Protein AF-A0A0R3VY65-F1 (afdb_monomer_lite)

Structure (mmCIF, N/CA/C/O backbone):
data_AF-A0A0R3VY65-F1
#
_entry.id   AF-A0A0R3VY65-F1
#
loop_
_atom_site.group_PDB
_atom_site.id
_atom_site.type_symbol
_atom_site.label_atom_id
_atom_site.label_alt_id
_atom_site.label_comp_id
_atom_site.label_asym_id
_atom_site.label_entity_id
_atom_site.label_seq_id
_atom_site.pdbx_PDB_ins_code
_atom_site.Cartn_x
_atom_site.Cartn_y
_atom_site.Cartn_z
_atom_site.occupancy
_atom_site.B_iso_or_equiv
_atom_site.auth_seq_id
_atom_site.auth_comp_id
_atom_site.auth_asym_id
_atom_site.auth_atom_id
_atom_site.pdbx_PDB_model_num
ATOM 1 N N . MET A 1 1 ? -15.686 21.601 10.897 1.00 34.19 1 MET A N 1
ATOM 2 C CA . MET A 1 1 ? -14.844 21.900 9.720 1.00 34.19 1 MET A CA 1
ATOM 3 C C . MET A 1 1 ? -14.876 20.676 8.824 1.00 34.19 1 MET A C 1
ATOM 5 O O . MET A 1 1 ? -14.493 19.613 9.293 1.00 34.19 1 MET A O 1
ATOM 9 N N . HIS A 1 2 ? -15.418 20.794 7.609 1.00 35.69 2 HIS A N 1
ATOM 10 C CA . HIS A 1 2 ? -15.354 19.728 6.607 1.00 35.69 2 HIS A CA 1
ATOM 11 C C . HIS A 1 2 ? -13.909 19.640 6.115 1.00 35.69 2 HIS A C 1
ATOM 13 O O . HIS A 1 2 ? -13.412 20.580 5.505 1.00 35.69 2 HIS A O 1
ATOM 19 N N . PHE A 1 3 ? -13.220 18.561 6.478 1.00 39.97 3 PHE A N 1
ATOM 20 C CA . PHE A 1 3 ? -11.887 18.261 5.974 1.00 39.97 3 PHE A CA 1
ATOM 21 C C . PHE A 1 3 ? -12.028 17.641 4.585 1.00 39.97 3 PHE A C 1
ATOM 23 O O . PHE A 1 3 ? -12.765 16.669 4.422 1.00 39.97 3 PHE A O 1
ATOM 30 N N . ASP A 1 4 ? -11.354 18.241 3.609 1.00 39.44 4 ASP A N 1
ATOM 31 C CA . ASP A 1 4 ? -11.286 17.756 2.239 1.00 39.44 4 ASP A CA 1
ATOM 32 C C . ASP A 1 4 ? -10.120 16.753 2.131 1.00 39.44 4 ASP A C 1
ATOM 34 O O . ASP A 1 4 ? -8.961 17.165 2.230 1.00 39.44 4 ASP A O 1
ATOM 38 N N . PRO A 1 5 ? -10.382 15.444 1.956 1.00 38.16 5 PRO A N 1
ATOM 39 C CA . PRO A 1 5 ? -9.333 14.434 1.814 1.00 38.16 5 PRO A CA 1
ATOM 40 C C . PRO A 1 5 ? -8.449 14.663 0.577 1.00 38.16 5 PRO A C 1
ATOM 42 O O . PRO A 1 5 ? -7.365 14.086 0.495 1.00 38.16 5 PRO A O 1
ATOM 45 N N . PHE A 1 6 ? -8.860 15.542 -0.342 1.00 42.62 6 PHE A N 1
ATOM 46 C CA . PHE A 1 6 ? -8.080 15.962 -1.496 1.00 42.62 6 PHE A CA 1
ATOM 47 C C . PHE A 1 6 ? -7.156 17.159 -1.201 1.00 42.62 6 PHE A C 1
ATOM 49 O O . PHE A 1 6 ? -6.456 17.615 -2.094 1.00 42.62 6 PHE A O 1
ATOM 56 N N . SER A 1 7 ? -7.043 17.662 0.034 1.00 40.09 7 SER A N 1
ATOM 57 C CA . SER A 1 7 ? -6.140 18.796 0.328 1.00 40.09 7 SER A CA 1
ATOM 58 C C . SER A 1 7 ? -4.645 18.437 0.292 1.00 40.09 7 SER A C 1
ATOM 60 O O . SER A 1 7 ? -3.797 19.321 0.208 1.00 40.09 7 SER A O 1
ATOM 62 N N . ILE A 1 8 ? -4.318 17.144 0.378 1.00 44.09 8 ILE A N 1
ATOM 63 C CA . ILE A 1 8 ? -2.971 16.578 0.168 1.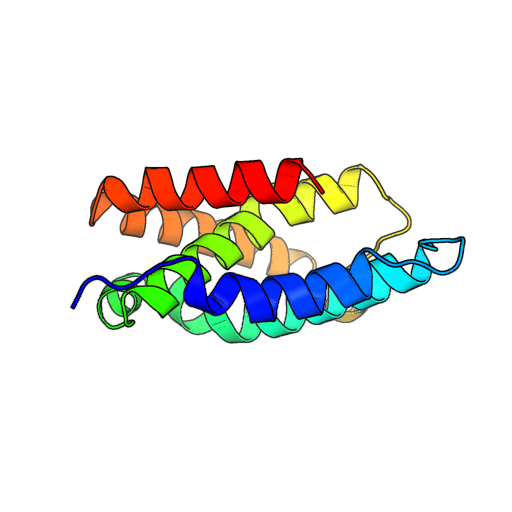00 44.09 8 ILE A CA 1
ATOM 64 C C . ILE A 1 8 ? -2.791 16.076 -1.268 1.00 44.09 8 ILE A C 1
ATOM 66 O O . ILE A 1 8 ? -1.659 15.817 -1.683 1.00 44.09 8 ILE A O 1
ATOM 70 N N . LEU A 1 9 ? -3.884 16.003 -2.042 1.00 43.00 9 LEU A N 1
ATOM 71 C CA . LEU A 1 9 ? -3.824 15.660 -3.454 1.00 43.00 9 LEU A CA 1
ATOM 72 C C . LEU A 1 9 ? -2.944 16.624 -4.239 1.00 43.00 9 LEU A C 1
ATOM 74 O O . LEU A 1 9 ? -2.254 16.103 -5.074 1.00 43.00 9 LEU A O 1
ATOM 78 N N . PRO A 1 10 ? -2.839 17.940 -3.973 1.00 42.44 10 PRO A N 1
ATOM 79 C CA . PRO A 1 10 ? -1.898 18.808 -4.676 1.00 42.44 10 PRO A CA 1
ATOM 80 C C . PRO A 1 10 ? -0.430 18.484 -4.406 1.00 42.44 10 PRO A C 1
ATOM 82 O O . PRO A 1 10 ? 0.403 18.739 -5.257 1.00 42.44 10 PRO A O 1
ATOM 85 N N . ALA A 1 11 ? -0.073 17.938 -3.240 1.00 45.28 11 ALA A N 1
ATOM 86 C CA . ALA A 1 11 ? 1.307 17.538 -2.950 1.00 45.28 11 ALA A CA 1
ATOM 87 C C . ALA A 1 11 ? 1.622 16.177 -3.581 1.00 45.28 11 ALA A C 1
ATOM 89 O O . ALA A 1 11 ? 2.665 16.019 -4.207 1.00 45.28 11 ALA A O 1
ATOM 90 N N . ALA A 1 12 ? 0.680 15.233 -3.492 1.00 42.78 12 ALA A N 1
ATOM 91 C CA . ALA A 1 12 ? 0.740 13.963 -4.208 1.00 42.78 12 ALA A CA 1
ATOM 92 C C . ALA A 1 12 ? 0.628 14.154 -5.732 1.00 42.78 12 ALA A C 1
ATOM 94 O O . ALA A 1 12 ? 1.313 13.466 -6.464 1.00 42.78 12 ALA A O 1
ATOM 95 N N . GLN A 1 13 ? -0.158 15.119 -6.212 1.00 43.41 13 GLN A N 1
ATOM 96 C CA . GLN A 1 13 ? -0.293 15.546 -7.606 1.00 43.41 13 GLN A CA 1
ATOM 97 C C . GLN A 1 13 ? 0.913 16.342 -8.033 1.00 43.41 13 GLN A C 1
ATOM 99 O O . GLN A 1 13 ? 1.305 16.139 -9.147 1.00 43.41 13 GLN A O 1
ATOM 104 N N . ASN A 1 14 ? 1.548 17.185 -7.220 1.00 45.91 14 ASN A N 1
ATOM 105 C CA . ASN A 1 14 ? 2.804 17.830 -7.619 1.00 45.91 14 ASN A CA 1
ATOM 106 C C . ASN A 1 14 ? 3.929 16.796 -7.722 1.00 45.91 14 ASN A C 1
ATOM 108 O O . ASN A 1 14 ? 4.719 16.837 -8.661 1.00 45.91 14 ASN A O 1
ATOM 112 N N . LEU A 1 15 ? 3.977 15.835 -6.791 1.00 46.75 15 LEU A N 1
ATOM 113 C CA . LEU A 1 15 ? 4.890 14.699 -6.875 1.00 46.75 15 LEU A CA 1
ATOM 114 C C . LEU A 1 15 ? 4.569 13.867 -8.126 1.00 46.75 15 LEU A C 1
ATOM 116 O O . LEU A 1 15 ? 5.448 13.633 -8.944 1.00 46.75 15 LEU A O 1
ATOM 120 N N . MET A 1 16 ? 3.302 13.517 -8.352 1.00 46.41 16 MET A N 1
ATOM 121 C CA . MET A 1 16 ? 2.858 12.787 -9.538 1.00 46.41 16 MET A CA 1
ATOM 122 C C . MET A 1 16 ? 2.969 13.583 -10.836 1.00 46.41 16 MET A C 1
ATOM 124 O O . MET A 1 16 ? 3.285 12.990 -11.836 1.00 46.41 16 MET A O 1
ATOM 128 N N . GLU A 1 17 ? 2.762 14.889 -10.881 1.00 44.50 17 GLU A N 1
ATOM 129 C CA . GLU A 1 17 ? 2.885 15.744 -12.069 1.00 44.50 17 GLU A CA 1
ATOM 130 C C . GLU A 1 17 ? 4.360 15.916 -12.421 1.00 44.50 17 GLU A C 1
ATOM 132 O O . GLU A 1 17 ? 4.704 15.925 -13.600 1.00 44.50 17 GLU A O 1
ATOM 137 N N . SER A 1 18 ? 5.246 15.933 -11.418 1.00 44.47 18 SER A N 1
ATOM 138 C CA . SER A 1 18 ? 6.691 15.825 -11.641 1.00 44.47 18 SER A CA 1
ATOM 139 C C . SER A 1 18 ? 7.119 14.446 -12.177 1.00 44.47 18 SER A C 1
ATOM 141 O O . SER A 1 18 ? 8.157 14.342 -12.822 1.00 44.47 18 SER A O 1
ATOM 143 N N . ILE A 1 19 ? 6.295 13.410 -11.969 1.00 45.69 19 ILE A N 1
ATOM 144 C CA . ILE A 1 19 ? 6.450 12.046 -12.510 1.00 45.69 19 ILE A CA 1
ATOM 145 C C . ILE A 1 19 ? 5.727 11.891 -13.872 1.00 45.69 19 ILE A C 1
ATOM 147 O O . ILE A 1 19 ? 6.189 11.154 -14.737 1.00 45.69 19 ILE A O 1
ATOM 151 N N . LEU A 1 20 ? 4.617 12.607 -14.091 1.00 44.53 20 LEU A N 1
ATOM 152 C CA . LEU A 1 20 ? 3.661 12.474 -15.202 1.00 44.53 20 LEU A CA 1
ATOM 153 C C . LEU A 1 20 ? 3.846 13.526 -16.310 1.00 44.53 20 LEU A C 1
ATOM 155 O O . LEU A 1 20 ? 3.142 13.464 -17.318 1.00 44.53 20 LEU A O 1
ATOM 159 N N . GLN A 1 21 ? 4.804 14.454 -16.188 1.00 46.34 21 GLN A N 1
ATOM 160 C CA . GLN A 1 21 ? 5.354 15.191 -17.335 1.00 46.34 21 GLN A CA 1
ATOM 161 C C . GLN A 1 21 ? 6.744 14.656 -17.712 1.00 46.34 21 GLN A C 1
ATOM 163 O O . GLN A 1 21 ? 7.757 15.285 -17.398 1.00 46.34 21 GLN A O 1
ATOM 168 N N . PRO A 1 22 ? 6.834 13.490 -18.376 1.00 42.78 22 PRO A N 1
ATOM 169 C CA . PRO A 1 22 ? 8.116 12.957 -18.799 1.00 42.78 22 PRO A CA 1
ATOM 170 C C . PRO A 1 22 ? 8.637 13.741 -20.018 1.00 42.78 22 PRO A C 1
ATOM 172 O O . PRO A 1 22 ? 7.896 13.927 -20.986 1.00 42.78 22 PRO A O 1
ATOM 175 N N . PRO A 1 23 ? 9.918 14.147 -20.054 1.00 40.69 23 PRO A N 1
ATOM 176 C CA . PRO A 1 23 ? 10.590 14.379 -21.323 1.00 40.69 23 PRO A CA 1
ATOM 177 C C . PRO A 1 23 ? 10.785 13.019 -22.018 1.00 40.69 23 PRO A C 1
ATOM 179 O O . PRO A 1 23 ? 11.676 12.268 -21.646 1.00 40.69 23 PRO A O 1
ATOM 182 N N . ASP A 1 24 ? 9.905 12.697 -22.971 1.00 46.88 24 ASP A N 1
ATOM 183 C CA . ASP A 1 24 ? 9.944 11.651 -24.023 1.00 46.88 24 ASP A CA 1
ATOM 184 C C . ASP A 1 24 ? 10.407 10.205 -23.710 1.00 46.88 24 ASP A 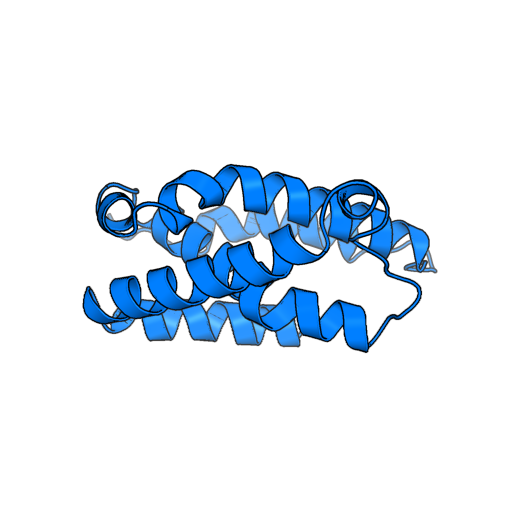C 1
ATOM 186 O O . ASP A 1 24 ? 10.316 9.339 -24.580 1.00 46.88 24 ASP A O 1
ATOM 190 N N . ALA A 1 25 ? 10.799 9.861 -22.484 1.00 46.56 25 ALA A N 1
ATOM 191 C CA . ALA A 1 25 ? 10.958 8.479 -22.048 1.00 46.56 25 ALA A CA 1
ATOM 192 C C . ALA A 1 25 ? 10.829 8.380 -20.525 1.00 46.56 25 ALA A C 1
ATOM 194 O O . ALA A 1 25 ? 11.739 8.737 -19.778 1.00 46.56 25 ALA A O 1
ATOM 195 N N . PHE A 1 26 ? 9.714 7.822 -20.058 1.00 53.06 26 PHE A N 1
ATOM 196 C CA . PHE A 1 26 ? 9.643 7.221 -18.730 1.00 53.06 26 PHE A CA 1
ATOM 197 C C . PHE A 1 26 ? 10.512 5.953 -18.765 1.00 53.06 26 PHE A C 1
ATOM 199 O O . PHE A 1 26 ? 10.045 4.861 -19.090 1.00 53.06 26 PHE A O 1
ATOM 206 N N . THR A 1 27 ? 11.828 6.116 -18.611 1.00 56.41 27 THR A N 1
ATOM 207 C CA . THR A 1 27 ? 12.773 5.001 -18.712 1.00 56.41 27 THR A CA 1
ATOM 208 C C . THR A 1 27 ? 12.605 4.067 -17.514 1.00 56.41 27 THR A C 1
ATOM 210 O O . THR A 1 27 ? 12.217 4.479 -16.420 1.00 56.41 27 THR A O 1
ATOM 213 N N . THR A 1 28 ? 12.928 2.786 -17.700 1.00 58.94 28 THR A N 1
ATOM 214 C CA . THR A 1 28 ? 12.895 1.778 -16.628 1.00 58.94 28 THR A CA 1
ATOM 215 C C . THR A 1 28 ? 13.725 2.191 -15.401 1.00 58.94 28 THR A C 1
ATOM 217 O O . THR A 1 28 ? 13.370 1.817 -14.290 1.00 58.94 28 THR A O 1
ATOM 220 N N . GLU A 1 29 ? 14.780 2.993 -15.583 1.00 59.44 29 GLU A N 1
ATOM 221 C CA . GLU A 1 29 ? 15.638 3.517 -14.506 1.00 59.44 29 GLU A CA 1
ATOM 222 C C . GLU A 1 29 ? 14.924 4.561 -13.633 1.00 59.44 29 GLU A C 1
ATOM 224 O O . GLU A 1 29 ? 14.919 4.440 -12.412 1.00 59.44 29 GLU A O 1
ATOM 229 N N . VAL A 1 30 ? 14.233 5.535 -14.237 1.00 62.09 30 VAL A N 1
ATOM 230 C CA . VAL A 1 30 ? 13.465 6.546 -13.482 1.00 62.09 30 VAL A CA 1
ATOM 231 C C . VAL A 1 30 ? 12.355 5.882 -12.666 1.00 62.09 30 VAL A C 1
ATOM 233 O O . VAL A 1 30 ? 12.114 6.238 -11.512 1.00 62.09 30 VAL A O 1
ATOM 236 N N . PHE A 1 31 ? 11.708 4.867 -13.239 1.00 64.38 31 PHE A N 1
ATOM 237 C CA . PHE A 1 31 ? 10.680 4.102 -12.545 1.00 64.38 31 PHE A CA 1
ATOM 238 C C . PHE A 1 31 ? 11.239 3.255 -11.388 1.00 64.38 31 PHE A C 1
ATOM 240 O O . PHE A 1 31 ? 10.604 3.147 -10.336 1.00 64.38 31 PHE A O 1
ATOM 247 N N . GLN A 1 32 ? 12.438 2.686 -11.547 1.00 62.44 32 GLN A N 1
ATOM 248 C CA . GLN A 1 32 ? 13.146 1.973 -10.478 1.00 62.44 32 GLN A CA 1
ATOM 249 C C . GLN A 1 32 ? 13.481 2.896 -9.304 1.00 62.44 32 GLN A C 1
ATOM 251 O O . GLN A 1 32 ? 13.171 2.550 -8.162 1.00 62.44 32 GLN A O 1
ATOM 256 N N . ASP A 1 33 ? 14.068 4.062 -9.580 1.00 61.94 33 ASP A N 1
ATOM 257 C CA . ASP A 1 33 ? 14.457 5.032 -8.552 1.00 61.94 33 ASP A CA 1
ATOM 258 C C . ASP A 1 33 ? 13.235 5.570 -7.801 1.00 61.94 33 ASP A C 1
ATOM 260 O O . ASP A 1 33 ? 13.234 5.648 -6.570 1.00 61.94 33 ASP A O 1
ATOM 264 N N . TRP A 1 34 ? 12.152 5.862 -8.525 1.00 68.75 34 TRP A N 1
ATOM 265 C CA . TRP A 1 34 ? 10.886 6.258 -7.915 1.00 68.75 34 TRP A CA 1
ATOM 266 C C . TRP A 1 34 ? 10.307 5.161 -7.013 1.00 68.75 34 TRP A C 1
ATOM 268 O O . TRP A 1 34 ? 9.955 5.424 -5.862 1.00 68.75 34 TRP A O 1
ATOM 278 N N . THR A 1 35 ? 10.254 3.918 -7.502 1.00 68.25 35 THR A N 1
ATOM 279 C CA . THR A 1 35 ? 9.723 2.781 -6.733 1.00 68.25 35 THR A CA 1
ATOM 280 C C . THR A 1 35 ? 10.540 2.554 -5.460 1.00 68.25 35 THR A C 1
ATOM 282 O O . THR A 1 35 ? 9.973 2.276 -4.401 1.00 68.25 35 THR A O 1
ATOM 285 N N . LEU A 1 36 ? 11.866 2.710 -5.535 1.00 67.94 36 LEU A N 1
ATOM 286 C CA . LEU A 1 36 ? 12.763 2.604 -4.386 1.00 67.94 36 LEU A CA 1
ATOM 287 C C . LEU A 1 36 ? 12.489 3.693 -3.340 1.00 67.94 36 LEU A C 1
ATOM 289 O O . LEU A 1 36 ? 12.339 3.371 -2.161 1.00 67.94 36 LEU A O 1
ATOM 293 N N . LEU A 1 37 ? 12.401 4.958 -3.758 1.00 65.62 37 LEU A N 1
ATOM 294 C CA . LEU A 1 37 ? 12.124 6.080 -2.855 1.00 65.62 37 LEU A CA 1
ATOM 295 C C . LEU A 1 37 ? 10.768 5.918 -2.161 1.00 65.62 37 LEU A C 1
ATOM 297 O O . LEU A 1 37 ? 10.689 5.998 -0.936 1.00 65.62 37 LEU A O 1
ATOM 301 N N . MET A 1 38 ? 9.728 5.579 -2.927 1.00 71.38 38 MET A N 1
ATOM 302 C CA . MET A 1 38 ? 8.392 5.310 -2.389 1.00 71.38 38 MET A CA 1
ATOM 303 C C . MET A 1 38 ? 8.396 4.152 -1.386 1.00 71.38 38 MET A C 1
ATOM 305 O O . MET A 1 38 ? 7.753 4.230 -0.343 1.00 71.38 38 MET A O 1
ATOM 309 N N . THR A 1 39 ? 9.152 3.087 -1.666 1.00 72.00 39 THR A N 1
ATOM 310 C CA . THR A 1 39 ? 9.285 1.937 -0.760 1.00 72.00 39 THR A CA 1
ATOM 311 C C . THR A 1 39 ? 9.938 2.346 0.563 1.00 72.00 39 THR A C 1
ATOM 313 O O . THR A 1 39 ? 9.448 1.969 1.626 1.00 72.00 39 THR A O 1
ATOM 316 N N . LEU A 1 40 ? 11.017 3.135 0.530 1.00 70.75 40 LEU A N 1
ATOM 317 C CA . LEU A 1 40 ? 11.706 3.585 1.744 1.00 70.75 40 LEU A CA 1
ATOM 318 C C . LEU A 1 40 ? 10.828 4.509 2.597 1.00 70.75 40 LEU A C 1
ATOM 320 O O . LEU A 1 40 ? 10.691 4.285 3.803 1.00 70.75 40 LEU A O 1
ATOM 324 N N . ASP A 1 41 ? 10.206 5.510 1.976 1.00 72.12 41 ASP A N 1
ATOM 325 C CA . ASP A 1 41 ? 9.341 6.464 2.675 1.00 72.12 41 ASP A CA 1
ATOM 326 C C . ASP A 1 41 ? 8.106 5.775 3.255 1.00 72.12 41 ASP A C 1
ATOM 328 O O . ASP A 1 41 ? 7.771 5.965 4.429 1.00 72.12 41 ASP A O 1
ATOM 332 N N . GLY A 1 42 ? 7.467 4.913 2.464 1.00 74.44 42 GLY A N 1
ATOM 333 C CA . GLY A 1 42 ? 6.306 4.155 2.900 1.00 74.44 42 GLY A CA 1
ATOM 334 C C . GLY A 1 42 ? 6.621 3.215 4.057 1.00 74.44 42 GLY A C 1
ATOM 335 O O . GLY A 1 42 ? 5.878 3.197 5.039 1.00 74.44 42 GLY A O 1
ATOM 336 N N . MET A 1 43 ? 7.737 2.481 3.991 1.00 77.00 43 MET A N 1
ATOM 337 C CA . MET A 1 43 ? 8.158 1.587 5.072 1.00 77.00 43 MET A CA 1
ATOM 338 C C . MET A 1 43 ? 8.409 2.358 6.367 1.00 77.00 43 MET A C 1
ATOM 340 O O . MET A 1 43 ? 7.911 1.952 7.415 1.00 77.00 43 MET A O 1
ATOM 344 N N . ASN A 1 44 ? 9.129 3.481 6.304 1.00 74.31 44 ASN A N 1
ATOM 345 C CA . ASN A 1 44 ? 9.380 4.319 7.479 1.00 74.31 44 ASN A CA 1
ATOM 346 C C . ASN A 1 44 ? 8.084 4.869 8.083 1.00 74.31 44 ASN A C 1
ATOM 348 O O . ASN A 1 44 ? 7.976 4.983 9.301 1.00 74.31 44 ASN A O 1
ATOM 352 N N . PHE A 1 45 ? 7.097 5.189 7.244 1.00 77.81 45 PHE A N 1
ATOM 353 C CA . PHE A 1 45 ? 5.814 5.708 7.700 1.00 77.81 45 PHE A CA 1
ATOM 354 C C . PHE A 1 45 ? 4.962 4.641 8.400 1.00 77.81 45 PHE A C 1
ATOM 356 O O . PHE A 1 45 ? 4.304 4.939 9.397 1.00 77.81 45 PHE A O 1
ATOM 363 N N . ILE A 1 46 ? 4.947 3.407 7.884 1.00 80.75 46 ILE A N 1
ATOM 364 C CA . ILE A 1 46 ? 4.002 2.386 8.355 1.00 80.75 46 ILE A CA 1
ATOM 365 C C . ILE A 1 46 ? 4.575 1.329 9.287 1.00 80.75 46 ILE A C 1
ATOM 367 O O . ILE A 1 46 ? 3.785 0.573 9.852 1.00 80.75 46 ILE A O 1
ATOM 371 N N . LYS A 1 47 ? 5.899 1.239 9.451 1.00 76.31 47 LYS A N 1
ATOM 372 C CA . LYS A 1 47 ? 6.536 0.162 10.222 1.00 76.31 47 LYS A CA 1
ATOM 373 C C . LYS A 1 47 ? 5.891 -0.029 11.599 1.00 76.31 47 LYS A C 1
ATOM 375 O O . LYS A 1 47 ? 5.404 -1.116 11.900 1.00 76.31 47 LYS A O 1
ATOM 380 N N . ASP A 1 48 ? 5.769 1.046 12.369 1.00 77.50 48 ASP A N 1
ATOM 381 C CA . ASP A 1 48 ? 5.229 0.989 13.732 1.00 77.50 48 ASP A CA 1
ATOM 382 C C . ASP A 1 48 ? 3.734 0.616 13.763 1.00 77.50 48 ASP A C 1
ATOM 384 O O . ASP A 1 48 ? 3.257 -0.010 14.708 1.00 77.50 48 ASP A O 1
ATOM 388 N N . ILE A 1 49 ? 2.983 0.968 12.712 1.00 82.56 49 ILE A N 1
ATOM 389 C CA . ILE A 1 49 ? 1.563 0.610 12.578 1.00 82.56 49 ILE A CA 1
ATOM 390 C C . ILE A 1 49 ? 1.412 -0.859 12.180 1.00 82.56 49 ILE A C 1
ATOM 392 O O . ILE A 1 49 ? 0.522 -1.544 12.681 1.00 82.56 49 ILE A O 1
ATOM 396 N N . SER A 1 50 ? 2.295 -1.363 11.314 1.00 77.38 50 SER A N 1
ATOM 397 C CA . SER A 1 50 ? 2.300 -2.769 10.896 1.00 77.38 50 SER A CA 1
ATOM 398 C C . SER A 1 50 ? 2.596 -3.728 12.055 1.00 77.38 50 SER A C 1
ATOM 400 O O . SER A 1 50 ? 2.126 -4.862 12.039 1.00 77.38 50 SER A O 1
ATOM 402 N N . GLU A 1 51 ? 3.315 -3.256 13.077 1.00 79.31 51 GLU A N 1
ATOM 403 C CA . GLU A 1 51 ? 3.639 -4.004 14.297 1.00 79.31 51 GLU A CA 1
ATOM 404 C C . GLU A 1 51 ? 2.598 -3.802 15.419 1.00 79.31 51 GLU A C 1
ATOM 406 O O . GLU A 1 51 ? 2.473 -4.647 16.306 1.00 79.31 51 GLU A O 1
ATOM 411 N N . ASN A 1 52 ? 1.835 -2.701 15.395 1.00 85.50 52 ASN A N 1
ATOM 412 C CA . ASN A 1 52 ? 0.805 -2.391 16.390 1.00 85.50 52 ASN A CA 1
ATOM 413 C C . ASN A 1 52 ? -0.423 -1.701 15.754 1.00 85.50 52 ASN A C 1
ATOM 415 O O . ASN A 1 52 ? -0.510 -0.464 15.742 1.00 85.50 52 ASN A O 1
ATOM 419 N N . PRO A 1 53 ? -1.421 -2.478 15.290 1.00 86.25 53 PRO A N 1
ATOM 420 C CA . PRO A 1 53 ? -2.594 -1.950 14.589 1.00 86.25 53 PRO A CA 1
ATOM 421 C C . PRO A 1 53 ? -3.426 -0.976 15.432 1.00 86.25 53 PRO A C 1
ATOM 423 O O . PRO A 1 53 ? -4.027 -0.047 14.897 1.00 86.25 53 PRO A O 1
ATOM 426 N N . ALA A 1 54 ? -3.426 -1.108 16.763 1.00 86.56 54 ALA A N 1
ATOM 427 C CA . ALA A 1 54 ? -4.165 -0.205 17.651 1.00 86.56 54 ALA A CA 1
ATOM 428 C C . ALA A 1 54 ? -3.673 1.255 17.573 1.00 86.56 54 ALA A C 1
ATOM 430 O O . ALA A 1 54 ? -4.453 2.190 17.790 1.00 86.56 54 ALA A O 1
ATOM 431 N N . SER A 1 55 ? -2.402 1.470 17.215 1.00 87.50 55 SER A N 1
ATOM 432 C CA . SER A 1 55 ? -1.828 2.805 16.998 1.00 87.50 55 SER A CA 1
ATOM 433 C C . SER A 1 55 ? -2.479 3.542 15.826 1.00 87.50 55 SER A C 1
ATOM 435 O O . SER A 1 55 ? -2.490 4.774 15.807 1.00 87.50 55 SER A O 1
ATOM 437 N N . PHE A 1 56 ? -3.100 2.824 14.885 1.00 90.06 56 PHE A N 1
ATOM 438 C CA . PHE A 1 56 ? -3.819 3.417 13.758 1.00 90.06 56 PHE A CA 1
ATOM 439 C C . PHE A 1 56 ? -4.903 4.405 14.214 1.00 90.06 56 PHE A C 1
ATOM 441 O O . PHE A 1 56 ? -5.040 5.500 13.666 1.00 90.06 56 PHE A O 1
ATOM 448 N N . MET A 1 57 ? -5.627 4.077 15.287 1.00 90.38 57 MET A N 1
ATOM 449 C CA . MET A 1 57 ? -6.683 4.940 15.827 1.00 90.38 57 MET A CA 1
ATOM 450 C C . MET A 1 57 ? -6.149 6.183 16.547 1.00 90.38 57 MET A C 1
ATOM 452 O O . MET A 1 57 ? -6.923 7.093 16.846 1.00 90.38 57 MET A O 1
ATOM 456 N N . GLN A 1 58 ? -4.843 6.265 16.797 1.00 89.56 58 GLN A N 1
ATOM 457 C CA . GLN A 1 58 ? -4.197 7.448 17.371 1.00 89.56 58 GLN A CA 1
ATOM 458 C C . GLN A 1 58 ? -3.788 8.457 16.290 1.00 89.56 58 GLN A C 1
ATOM 460 O O . GLN A 1 58 ? -3.617 9.641 16.579 1.00 89.56 58 GLN A O 1
ATOM 465 N N . LEU A 1 59 ? -3.685 8.014 15.034 1.00 83.12 59 LEU A N 1
ATOM 466 C CA . LEU A 1 59 ? -3.386 8.879 13.900 1.00 83.12 59 LEU A CA 1
ATOM 467 C C . LEU A 1 59 ? -4.527 9.873 13.655 1.00 83.12 59 LEU A C 1
ATOM 469 O O . LEU A 1 59 ? -5.702 9.575 13.898 1.00 83.12 59 LEU A O 1
ATOM 473 N N . SER A 1 60 ? -4.195 11.048 13.115 1.00 83.38 60 SER A N 1
ATOM 474 C CA . SER A 1 60 ? -5.221 11.966 12.611 1.00 83.38 60 SER A CA 1
ATOM 475 C C . SER A 1 60 ? -5.934 11.357 11.391 1.00 83.38 60 SER A C 1
ATOM 477 O O . SER A 1 60 ? -5.352 10.512 10.707 1.00 83.38 60 SER A O 1
ATOM 479 N N . PRO A 1 61 ? -7.168 11.781 11.059 1.00 81.38 61 PRO A N 1
ATOM 480 C CA . PRO A 1 61 ? -7.911 11.219 9.926 1.00 81.38 61 PRO A CA 1
ATOM 481 C C . PRO A 1 61 ? -7.140 11.241 8.596 1.00 81.38 61 PRO A C 1
ATOM 483 O O . PRO A 1 61 ? -7.186 10.274 7.841 1.00 81.38 61 PRO A O 1
ATOM 486 N N . ALA A 1 62 ? -6.375 12.308 8.340 1.00 79.50 62 ALA A N 1
ATOM 487 C CA . ALA A 1 62 ? -5.521 12.420 7.158 1.00 79.50 62 ALA A CA 1
ATOM 488 C C . ALA A 1 62 ? -4.413 11.352 7.142 1.00 79.50 62 ALA A C 1
ATOM 490 O O . ALA A 1 62 ? -4.207 10.687 6.131 1.00 79.50 62 ALA A O 1
ATOM 491 N N . HIS A 1 63 ? -3.743 11.140 8.278 1.00 81.94 63 HIS A N 1
ATOM 492 C CA . HIS A 1 63 ? -2.690 10.133 8.401 1.00 81.94 63 HIS A CA 1
ATOM 493 C C . HIS A 1 63 ? -3.236 8.701 8.350 1.00 81.94 63 HIS A C 1
ATOM 495 O O . HIS A 1 63 ? -2.562 7.828 7.815 1.00 81.94 63 HIS A O 1
ATOM 501 N N . ARG A 1 64 ? -4.461 8.453 8.836 1.00 85.88 64 ARG A N 1
ATOM 502 C CA . ARG A 1 64 ? -5.140 7.152 8.673 1.00 85.88 64 ARG A CA 1
ATOM 503 C C . ARG A 1 64 ? -5.390 6.829 7.206 1.00 85.88 64 ARG A C 1
ATOM 505 O O . ARG A 1 64 ? -5.093 5.726 6.765 1.00 85.88 64 ARG A O 1
ATOM 512 N N . ASN A 1 65 ? -5.898 7.802 6.450 1.00 87.94 65 ASN A N 1
ATOM 513 C CA . ASN A 1 65 ? -6.107 7.652 5.013 1.00 87.94 65 ASN A CA 1
ATOM 514 C C . ASN A 1 65 ? -4.775 7.371 4.294 1.00 87.94 65 ASN A C 1
ATOM 516 O O . ASN A 1 65 ? -4.669 6.398 3.553 1.00 87.94 65 ASN A O 1
ATOM 520 N N . LEU A 1 66 ? -3.734 8.153 4.593 1.00 84.19 66 LEU A N 1
ATOM 521 C CA . LEU A 1 66 ? -2.409 7.963 4.000 1.00 84.19 66 LEU A CA 1
ATOM 522 C C . LEU A 1 66 ? -1.789 6.600 4.360 1.00 84.19 66 LEU A C 1
ATOM 524 O O . LEU A 1 66 ? -1.177 5.960 3.514 1.00 84.19 66 LEU A O 1
ATOM 528 N N . CYS A 1 67 ? -1.991 6.127 5.593 1.00 87.56 67 CYS A N 1
ATOM 529 C CA . CYS A 1 67 ? -1.570 4.796 6.031 1.00 87.56 67 CYS A CA 1
ATOM 530 C C . CYS A 1 67 ? -2.253 3.685 5.217 1.00 87.56 67 CYS A C 1
ATOM 532 O O . CYS A 1 67 ? -1.573 2.774 4.752 1.00 87.56 67 CYS A O 1
ATOM 534 N N . LEU A 1 68 ? -3.564 3.797 4.968 1.00 90.12 68 LEU A N 1
ATOM 535 C CA . LEU A 1 68 ? -4.289 2.868 4.092 1.00 90.12 68 LEU A CA 1
ATOM 536 C C . LEU A 1 68 ? -3.789 2.924 2.642 1.00 90.12 68 LEU A C 1
ATOM 538 O O . LEU A 1 68 ? -3.735 1.887 1.985 1.00 90.12 68 LEU A O 1
ATOM 542 N N . GLY A 1 69 ? -3.378 4.102 2.163 1.00 87.69 69 GLY A N 1
ATOM 543 C CA . GLY A 1 69 ? -2.719 4.251 0.865 1.00 87.69 69 GLY A CA 1
ATOM 544 C C . GLY A 1 69 ? -1.400 3.493 0.795 1.00 87.69 69 GLY A C 1
ATOM 545 O O . GLY A 1 69 ? -1.197 2.687 -0.108 1.00 87.69 69 GLY A O 1
ATOM 546 N N . TRP A 1 70 ? -0.544 3.642 1.804 1.00 88.50 70 TRP A N 1
ATOM 547 C CA . TRP A 1 70 ? 0.686 2.856 1.887 1.00 88.50 70 TRP A CA 1
ATOM 548 C C . TRP A 1 70 ? 0.422 1.353 1.989 1.00 88.50 70 TRP A C 1
ATOM 550 O O . TRP A 1 70 ? 1.123 0.570 1.353 1.00 88.50 70 TRP A O 1
ATOM 560 N N . PHE A 1 71 ? -0.611 0.933 2.721 1.00 90.75 71 PHE A N 1
ATOM 561 C CA . PHE A 1 71 ? -0.988 -0.480 2.784 1.00 90.75 71 PHE A CA 1
ATOM 562 C C . PHE A 1 71 ? -1.382 -1.011 1.401 1.00 90.75 71 PHE A C 1
ATOM 564 O O . PHE A 1 71 ? -0.882 -2.059 1.003 1.00 90.75 71 PHE A O 1
ATOM 571 N N . ALA A 1 72 ? -2.190 -0.268 0.639 1.00 90.31 72 ALA A N 1
ATOM 572 C CA . ALA A 1 72 ? -2.542 -0.630 -0.735 1.00 90.31 72 ALA A CA 1
ATOM 573 C C . ALA A 1 72 ? -1.313 -0.650 -1.665 1.00 90.31 72 ALA A C 1
ATOM 575 O O . ALA A 1 72 ? -1.182 -1.549 -2.498 1.00 90.31 72 ALA A O 1
ATOM 576 N N . PHE A 1 73 ? -0.374 0.286 -1.490 1.00 86.06 73 PHE A N 1
ATOM 577 C CA . PHE A 1 73 ? 0.880 0.305 -2.243 1.00 86.06 73 PHE A CA 1
ATOM 578 C C . PHE A 1 73 ? 1.702 -0.970 -2.013 1.00 86.06 73 PHE A C 1
ATOM 580 O O . PHE A 1 73 ? 2.060 -1.651 -2.969 1.00 86.06 73 PHE A O 1
ATOM 587 N N . PHE A 1 74 ? 1.994 -1.317 -0.756 1.00 84.75 74 PHE A N 1
ATOM 588 C CA . PHE A 1 74 ? 2.851 -2.467 -0.442 1.00 84.75 74 PHE A CA 1
ATOM 589 C C . PHE A 1 74 ? 2.170 -3.815 -0.656 1.00 84.75 74 PHE A C 1
ATOM 591 O O . PHE A 1 74 ? 2.853 -4.784 -0.988 1.00 84.75 74 PHE A O 1
ATOM 598 N N . TYR A 1 75 ? 0.860 -3.898 -0.421 1.00 86.25 75 TYR A N 1
ATOM 599 C CA . TYR A 1 75 ? 0.143 -5.167 -0.456 1.00 86.25 75 TYR A CA 1
ATOM 600 C C . TYR A 1 75 ? -0.368 -5.532 -1.854 1.00 86.25 75 TYR A C 1
ATOM 602 O O . TYR A 1 75 ? -0.261 -6.695 -2.235 1.00 86.25 75 TYR A O 1
ATOM 610 N N . ASP A 1 76 ? -0.870 -4.562 -2.628 1.00 86.31 76 ASP A N 1
ATOM 611 C CA . ASP A 1 76 ? -1.453 -4.822 -3.953 1.00 86.31 76 ASP A CA 1
ATOM 612 C C . ASP A 1 76 ? -0.571 -4.309 -5.098 1.00 86.31 76 ASP A C 1
ATOM 614 O O . ASP A 1 76 ? -0.253 -5.057 -6.024 1.00 86.31 76 ASP A O 1
ATOM 618 N N . TYR A 1 77 ? -0.154 -3.040 -5.054 1.00 83.56 77 TYR A N 1
ATOM 619 C CA . TYR A 1 77 ? 0.486 -2.404 -6.213 1.00 83.56 77 TYR A CA 1
ATOM 620 C C . TYR A 1 77 ? 1.932 -2.855 -6.444 1.00 83.56 77 TYR A C 1
ATOM 622 O O . TYR A 1 77 ? 2.308 -3.186 -7.571 1.00 83.56 77 TYR A O 1
ATOM 630 N N . LEU A 1 78 ? 2.759 -2.875 -5.396 1.00 79.06 78 LEU A N 1
ATOM 631 C CA . LEU A 1 78 ? 4.183 -3.190 -5.497 1.00 79.06 78 LEU A CA 1
ATOM 632 C C . LEU A 1 78 ? 4.426 -4.623 -6.005 1.00 79.06 78 LEU A C 1
ATOM 634 O O . LEU A 1 78 ? 5.210 -4.764 -6.945 1.00 79.06 78 LEU A O 1
ATOM 638 N N . PRO A 1 79 ? 3.761 -5.678 -5.484 1.00 77.50 79 PRO A N 1
ATOM 639 C CA . PRO A 1 79 ? 3.900 -7.025 -6.037 1.00 77.50 79 PRO A CA 1
ATOM 640 C C . PRO A 1 79 ? 3.510 -7.089 -7.518 1.00 77.50 79 PRO A C 1
ATOM 642 O O . PRO A 1 79 ? 4.272 -7.608 -8.331 1.00 77.50 79 PRO A O 1
ATOM 645 N N . HIS A 1 80 ? 2.377 -6.480 -7.885 1.00 77.81 80 HIS A N 1
ATOM 646 C CA . HIS A 1 80 ? 1.902 -6.458 -9.269 1.00 77.81 80 HIS A CA 1
ATOM 647 C C . HIS A 1 80 ? 2.882 -5.751 -10.216 1.00 77.81 80 HIS A C 1
ATOM 649 O O . HIS A 1 80 ? 3.170 -6.230 -11.312 1.00 77.81 80 HIS A O 1
ATOM 655 N N . THR A 1 81 ? 3.446 -4.631 -9.769 1.00 72.44 81 THR A N 1
ATOM 656 C CA . THR A 1 81 ? 4.438 -3.857 -10.521 1.00 72.44 81 THR A CA 1
ATOM 657 C C . THR A 1 81 ? 5.725 -4.649 -10.750 1.00 72.44 81 THR A C 1
ATOM 659 O O . THR A 1 81 ? 6.282 -4.619 -11.848 1.00 72.44 81 THR A O 1
ATOM 662 N N . VAL A 1 82 ? 6.197 -5.382 -9.738 1.00 70.44 82 VAL A N 1
ATOM 663 C CA . VAL A 1 82 ? 7.388 -6.239 -9.859 1.00 70.44 82 VAL A CA 1
ATOM 664 C C . VAL A 1 82 ? 7.166 -7.360 -10.874 1.00 70.44 82 VAL A C 1
ATOM 666 O O . VAL A 1 82 ? 8.065 -7.646 -11.666 1.00 70.44 82 VAL A O 1
ATOM 669 N N . ASP A 1 83 ? 5.972 -7.955 -10.890 1.00 70.50 83 ASP A N 1
ATOM 670 C CA . ASP A 1 83 ? 5.618 -9.004 -11.850 1.00 70.50 83 ASP A CA 1
ATOM 671 C C . ASP A 1 83 ? 5.567 -8.475 -13.295 1.00 70.50 83 ASP A C 1
ATOM 673 O O . ASP A 1 83 ? 6.035 -9.143 -14.221 1.00 70.50 83 ASP A O 1
ATOM 677 N N . LEU A 1 84 ? 5.029 -7.266 -13.499 1.00 68.06 84 LEU A N 1
ATOM 678 C CA . LEU A 1 84 ? 4.915 -6.635 -14.820 1.00 68.06 84 LEU A CA 1
ATOM 679 C C . LEU A 1 84 ? 6.251 -6.127 -15.371 1.00 68.06 84 LEU A C 1
ATOM 681 O O . LEU A 1 84 ? 6.467 -6.150 -16.586 1.00 68.06 84 LEU A O 1
ATOM 685 N N . TYR A 1 85 ? 7.155 -5.689 -14.496 1.00 68.38 85 TYR A N 1
ATOM 686 C CA . TYR A 1 85 ? 8.432 -5.104 -14.883 1.00 68.38 85 TYR A CA 1
ATOM 687 C C . TYR A 1 85 ? 9.595 -5.845 -14.209 1.00 68.38 85 TYR A C 1
ATOM 689 O O . TYR A 1 85 ? 10.174 -5.336 -13.256 1.00 68.38 85 TYR A 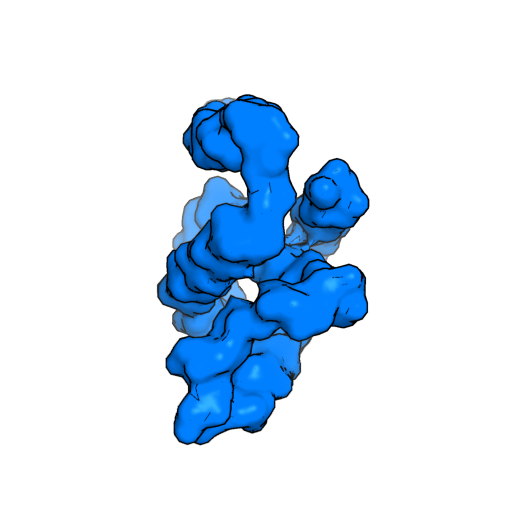O 1
ATOM 697 N N . PRO A 1 86 ? 10.051 -6.993 -14.746 1.00 58.53 86 PRO A N 1
ATOM 698 C CA . PRO A 1 86 ? 11.119 -7.798 -14.134 1.00 58.53 86 PRO A CA 1
ATOM 699 C C . PRO A 1 86 ? 12.466 -7.068 -13.979 1.00 58.53 86 PRO A C 1
ATOM 701 O O . PRO A 1 86 ? 13.341 -7.496 -13.221 1.00 58.53 86 PRO A O 1
ATOM 704 N N . GLY A 1 87 ? 12.662 -5.983 -14.740 1.00 55.66 87 GLY A N 1
ATOM 705 C CA . GLY A 1 87 ? 13.801 -5.077 -14.606 1.00 55.66 87 GLY A CA 1
ATOM 706 C C . GLY A 1 87 ? 13.702 -4.194 -13.364 1.00 55.66 87 GLY A C 1
ATOM 707 O O . GLY A 1 87 ? 14.727 -3.857 -12.780 1.00 55.66 87 GLY A O 1
ATOM 708 N N . VAL A 1 88 ? 12.492 -3.859 -12.919 1.00 55.81 88 VAL A N 1
ATOM 709 C CA . VA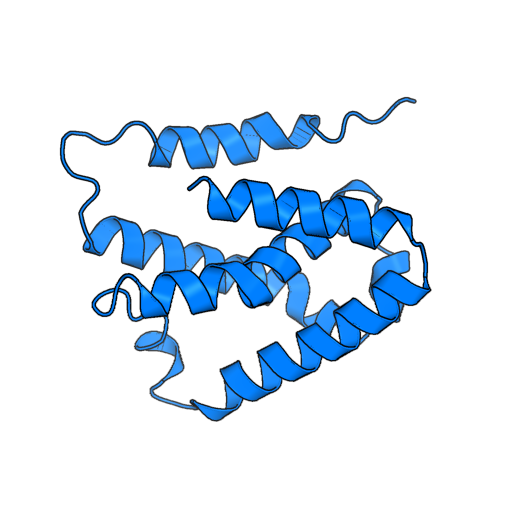L A 1 88 ? 12.216 -3.165 -11.661 1.00 55.81 88 VAL A CA 1
ATOM 710 C C . VAL A 1 88 ? 12.463 -4.176 -10.562 1.00 55.81 88 VAL A C 1
ATOM 712 O O . VAL A 1 88 ? 11.614 -4.981 -10.196 1.00 55.81 88 VAL A O 1
ATOM 715 N N . LYS A 1 89 ? 13.702 -4.184 -10.079 1.00 55.81 89 LYS A N 1
ATOM 716 C CA . LYS A 1 89 ? 14.085 -4.906 -8.877 1.00 55.81 89 LYS A CA 1
ATOM 717 C C . LYS A 1 89 ? 14.088 -3.901 -7.731 1.00 55.81 89 LYS A C 1
ATOM 719 O O . LYS A 1 89 ? 15.169 -3.438 -7.367 1.00 55.81 89 LYS A O 1
ATOM 724 N N . PRO A 1 90 ? 12.932 -3.610 -7.104 1.00 52.03 90 PRO A N 1
ATOM 725 C CA . PRO A 1 90 ? 12.897 -2.807 -5.883 1.00 52.03 90 PRO A CA 1
ATOM 726 C C . PRO A 1 90 ? 13.740 -3.448 -4.770 1.00 52.03 90 PRO A C 1
ATOM 728 O O . PRO A 1 90 ? 14.084 -2.814 -3.781 1.00 52.03 90 PRO A O 1
ATOM 731 N N . PHE A 1 91 ? 14.141 -4.707 -4.963 1.00 50.25 91 PHE A N 1
ATOM 732 C CA . PHE A 1 91 ? 14.782 -5.527 -3.964 1.00 50.25 91 PHE A CA 1
ATOM 733 C C . PHE A 1 91 ? 16.303 -5.606 -4.012 1.00 50.25 91 PHE A C 1
ATOM 735 O O . PHE A 1 91 ? 16.834 -6.067 -3.018 1.00 50.25 91 PHE A O 1
ATOM 742 N N . ILE A 1 92 ? 17.052 -5.142 -5.028 1.00 45.16 92 ILE A N 1
ATOM 743 C CA . ILE A 1 92 ? 18.529 -5.330 -4.990 1.00 45.16 92 ILE A CA 1
ATOM 744 C C . ILE A 1 92 ? 19.204 -4.601 -3.807 1.00 45.16 92 ILE A C 1
ATOM 746 O O . ILE A 1 92 ? 20.270 -5.025 -3.357 1.00 45.16 92 ILE A O 1
ATOM 750 N N . LEU A 1 93 ? 18.569 -3.576 -3.231 1.00 43.34 93 LEU A N 1
ATOM 751 C CA . LEU A 1 93 ? 19.100 -2.875 -2.056 1.00 43.34 93 LEU A CA 1
ATOM 752 C C . LEU A 1 93 ? 18.678 -3.487 -0.706 1.00 43.34 93 LEU A C 1
ATOM 754 O O . LEU A 1 93 ? 19.405 -3.318 0.266 1.00 43.34 93 LEU A O 1
ATOM 758 N N . LEU A 1 94 ? 17.595 -4.273 -0.645 1.00 47.50 94 LEU A N 1
ATOM 759 C CA . LEU A 1 94 ? 17.187 -5.023 0.561 1.00 47.50 94 LEU A CA 1
ATOM 760 C C . LEU A 1 94 ? 17.576 -6.520 0.497 1.00 47.50 94 LEU A C 1
ATOM 762 O O . LEU A 1 94 ? 17.652 -7.210 1.514 1.00 47.50 94 LEU A O 1
ATOM 766 N N . SER A 1 95 ? 17.858 -7.047 -0.699 1.00 39.69 95 SER A N 1
ATOM 767 C CA . SER A 1 95 ? 18.056 -8.478 -0.971 1.00 39.69 95 SER A CA 1
ATOM 768 C C . SER A 1 95 ? 19.457 -8.989 -0.681 1.00 39.69 95 SER A C 1
ATOM 770 O O . SER A 1 95 ? 19.686 -10.190 -0.812 1.00 39.69 95 SER A O 1
ATOM 772 N N . ARG A 1 96 ? 20.416 -8.129 -0.320 1.00 44.50 96 ARG A N 1
ATOM 773 C CA . ARG A 1 96 ? 21.667 -8.655 0.236 1.00 44.50 96 ARG A CA 1
ATOM 774 C C . ARG A 1 96 ? 21.469 -9.224 1.639 1.00 44.50 96 ARG A C 1
ATOM 776 O O . ARG A 1 96 ? 22.302 -10.029 2.036 1.00 44.50 96 ARG A O 1
ATOM 783 N N . GLU A 1 97 ? 20.366 -8.900 2.327 1.00 44.16 97 GLU A N 1
ATOM 784 C CA . GLU A 1 97 ? 20.155 -9.380 3.696 1.00 44.16 97 GLU A CA 1
ATOM 785 C C . GLU A 1 97 ? 18.880 -10.186 3.970 1.00 44.16 97 GLU A C 1
ATOM 787 O O . GLU A 1 97 ? 18.970 -11.036 4.847 1.00 44.16 97 GLU A O 1
ATOM 792 N N . ASN A 1 98 ? 17.732 -10.060 3.277 1.00 49.94 98 ASN A N 1
ATOM 793 C CA . ASN A 1 98 ? 16.615 -10.983 3.584 1.00 49.94 98 ASN A CA 1
ATOM 794 C C . ASN A 1 98 ? 15.434 -10.966 2.593 1.00 49.94 98 ASN A C 1
ATOM 796 O O . ASN A 1 98 ? 14.547 -10.123 2.686 1.00 49.94 98 ASN A O 1
ATOM 800 N N . HIS A 1 99 ? 15.312 -11.974 1.720 1.00 50.81 99 HIS A N 1
ATOM 801 C CA . HIS A 1 99 ? 14.032 -12.259 1.038 1.00 50.81 99 HIS A CA 1
ATOM 802 C C . HIS A 1 99 ? 12.896 -12.602 2.023 1.00 50.81 99 HIS A C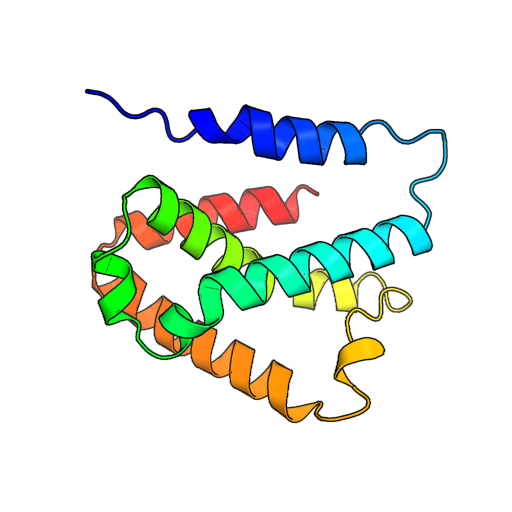 1
ATOM 804 O O . HIS A 1 99 ? 11.721 -12.396 1.712 1.00 50.81 99 HIS A O 1
ATOM 810 N N . ASN A 1 100 ? 13.240 -13.060 3.230 1.00 60.00 100 ASN A N 1
ATOM 811 C CA . ASN A 1 100 ? 12.276 -13.319 4.297 1.00 60.00 100 ASN A CA 1
ATOM 812 C C . ASN A 1 100 ? 11.610 -12.029 4.790 1.00 60.00 100 ASN A C 1
ATOM 814 O O . ASN A 1 100 ? 10.419 -12.041 5.070 1.00 60.00 100 ASN A O 1
ATOM 818 N N . PHE A 1 101 ? 12.331 -10.902 4.782 1.00 66.38 101 PHE A N 1
ATOM 819 C CA . PHE A 1 101 ? 11.843 -9.636 5.326 1.00 66.38 101 PHE A CA 1
ATOM 820 C C . PHE A 1 101 ? 10.595 -9.129 4.603 1.00 66.38 101 PHE A C 1
ATOM 822 O O . PHE A 1 101 ? 9.624 -8.774 5.255 1.00 66.38 101 PHE A O 1
ATOM 829 N N . LEU A 1 102 ? 10.580 -9.121 3.264 1.00 65.50 102 LEU A N 1
ATOM 830 C CA . LEU A 1 102 ? 9.401 -8.659 2.524 1.00 65.50 102 LEU A CA 1
ATOM 831 C C . LEU A 1 102 ? 8.207 -9.588 2.749 1.00 65.50 102 LEU A C 1
ATOM 833 O O . LEU A 1 102 ? 7.090 -9.124 2.936 1.00 65.50 102 LEU A O 1
ATOM 837 N N . THR A 1 103 ? 8.444 -10.899 2.731 1.00 69.44 103 THR A N 1
ATOM 838 C CA . THR A 1 103 ? 7.377 -11.885 2.927 1.00 69.44 103 THR A CA 1
ATOM 839 C C . THR A 1 103 ? 6.756 -11.732 4.314 1.00 69.44 103 THR A C 1
ATOM 841 O O . THR A 1 103 ? 5.533 -11.690 4.437 1.00 69.44 103 THR A O 1
ATOM 844 N N . GLU A 1 104 ? 7.590 -11.591 5.345 1.00 75.19 104 GLU A N 1
ATOM 845 C CA . GLU A 1 104 ? 7.175 -11.323 6.724 1.00 75.19 104 GLU A CA 1
ATOM 846 C C . GLU A 1 104 ? 6.461 -9.971 6.837 1.00 75.19 104 GLU A C 1
ATOM 848 O O . GLU A 1 104 ? 5.383 -9.892 7.418 1.00 75.19 104 GLU A O 1
ATOM 853 N N . PHE A 1 105 ? 6.992 -8.923 6.206 1.00 77.38 105 PHE A N 1
ATOM 854 C CA . PHE A 1 105 ? 6.394 -7.591 6.200 1.00 77.38 105 PHE A CA 1
ATOM 855 C C . PHE A 1 105 ? 5.009 -7.582 5.546 1.00 77.38 105 PHE A C 1
ATOM 857 O O . PHE A 1 105 ? 4.051 -7.091 6.138 1.00 77.38 105 PHE A O 1
ATOM 864 N N . CYS A 1 106 ? 4.856 -8.190 4.368 1.00 77.50 106 CYS A N 1
ATOM 865 C CA . CYS A 1 106 ? 3.562 -8.327 3.701 1.00 77.50 106 CYS A CA 1
ATOM 866 C C . CYS A 1 106 ? 2.574 -9.168 4.528 1.00 77.50 106 CYS A C 1
ATOM 868 O O . CYS A 1 106 ? 1.375 -8.883 4.522 1.00 77.50 106 CYS A O 1
ATOM 870 N N . GLN A 1 107 ? 3.046 -10.188 5.253 1.00 82.44 107 GLN A N 1
ATOM 871 C CA . GLN A 1 107 ? 2.204 -10.958 6.175 1.00 82.44 107 GLN A CA 1
ATOM 872 C C . GLN A 1 107 ? 1.734 -10.109 7.363 1.00 82.44 107 GLN A C 1
ATOM 874 O O . GLN A 1 107 ? 0.537 -10.119 7.661 1.00 82.44 107 GLN A O 1
ATOM 879 N N . SER A 1 108 ? 2.630 -9.340 7.986 1.00 84.25 108 SER A N 1
ATOM 880 C CA . SER A 1 108 ? 2.290 -8.405 9.067 1.00 84.25 108 SER A CA 1
ATOM 881 C C . SER A 1 108 ? 1.309 -7.334 8.594 1.00 84.25 108 SER A C 1
ATOM 883 O O . SER A 1 108 ? 0.298 -7.085 9.248 1.00 84.25 108 SER A O 1
ATOM 885 N N . LEU A 1 109 ? 1.531 -6.764 7.405 1.00 86.50 109 LEU A N 1
ATOM 886 C CA . LEU A 1 109 ? 0.612 -5.802 6.796 1.00 86.50 109 LEU A CA 1
ATOM 887 C C . LEU A 1 109 ? -0.775 -6.397 6.561 1.00 86.50 109 LEU A C 1
ATOM 889 O O . LEU A 1 109 ? -1.772 -5.742 6.854 1.00 86.50 109 LEU A O 1
ATOM 893 N N . ARG A 1 110 ? -0.861 -7.645 6.089 1.00 88.31 110 ARG A N 1
ATOM 894 C CA . ARG A 1 110 ? -2.145 -8.328 5.890 1.00 88.31 110 ARG A CA 1
ATOM 895 C C . ARG A 1 110 ? -2.919 -8.476 7.199 1.00 88.31 110 ARG A C 1
ATOM 897 O O . ARG A 1 110 ? -4.125 -8.239 7.214 1.00 88.31 110 ARG A O 1
ATOM 904 N N . GLN A 1 111 ? -2.245 -8.887 8.273 1.00 89.00 111 GLN A N 1
ATOM 905 C CA . GLN A 1 111 ? -2.866 -9.027 9.595 1.00 89.00 111 GLN A CA 1
ATOM 906 C C . GLN A 1 111 ? -3.323 -7.664 10.125 1.00 89.00 111 GLN A C 1
ATOM 908 O O . GLN A 1 111 ? -4.483 -7.507 10.502 1.00 89.00 111 GLN A O 1
ATOM 913 N N . CYS A 1 112 ? -2.455 -6.653 10.038 1.00 91.44 112 CYS A N 1
ATOM 914 C CA . CYS A 1 112 ? -2.768 -5.288 10.446 1.00 91.44 112 CYS A CA 1
ATOM 915 C C . CYS A 1 112 ? -3.975 -4.716 9.682 1.00 91.44 112 CYS A C 1
ATOM 917 O O . CYS A 1 112 ? -4.897 -4.168 10.287 1.00 91.44 112 CYS A O 1
ATOM 919 N N . LEU A 1 113 ? -4.029 -4.905 8.360 1.00 92.62 113 LEU A N 1
ATOM 920 C CA . LEU A 1 113 ? -5.140 -4.447 7.527 1.00 92.62 113 LEU A CA 1
ATOM 921 C C . LEU A 1 113 ? -6.469 -5.111 7.927 1.00 92.62 113 LEU A C 1
ATOM 923 O O . LEU A 1 113 ? -7.492 -4.431 8.004 1.00 92.62 113 LEU A O 1
ATOM 927 N N . GLN A 1 114 ? -6.461 -6.415 8.228 1.00 92.31 114 GLN A N 1
ATOM 928 C CA . GLN A 1 114 ? -7.653 -7.126 8.706 1.00 92.31 114 GLN A CA 1
ATOM 929 C C . GLN A 1 114 ? -8.170 -6.556 10.028 1.00 92.31 114 GLN A C 1
ATOM 931 O O . GLN A 1 114 ? -9.380 -6.373 10.183 1.00 92.31 114 GLN A O 1
ATOM 936 N N . GLU A 1 115 ? -7.271 -6.245 10.961 1.00 93.31 115 GLU A N 1
ATOM 937 C CA . GLU A 1 115 ? -7.642 -5.613 12.226 1.00 93.31 115 GLU A CA 1
ATOM 938 C C . GLU A 1 115 ? -8.226 -4.216 12.006 1.00 93.31 115 GLU A C 1
ATOM 940 O O . GLU A 1 115 ? -9.298 -3.920 12.534 1.00 93.31 115 GLU A O 1
ATOM 945 N N . ILE A 1 116 ? -7.587 -3.385 11.175 1.00 93.44 116 ILE A N 1
ATOM 946 C CA . ILE A 1 116 ? -8.073 -2.035 10.848 1.00 93.44 116 ILE A CA 1
ATOM 947 C C . ILE A 1 116 ? -9.459 -2.087 10.195 1.00 93.44 116 ILE A C 1
ATOM 949 O O . ILE A 1 116 ? -10.341 -1.311 10.562 1.00 93.44 116 ILE A O 1
ATOM 953 N N . PHE A 1 117 ? -9.698 -3.023 9.275 1.00 94.50 117 PHE A N 1
ATOM 954 C CA . PHE A 1 117 ? -11.021 -3.216 8.672 1.00 94.50 117 PHE A CA 1
ATOM 955 C C . PHE A 1 117 ? -12.087 -3.640 9.686 1.00 94.50 117 PHE A C 1
ATOM 957 O O . PHE A 1 117 ? -13.260 -3.311 9.512 1.00 94.50 117 PHE A O 1
ATOM 964 N N . GLY A 1 118 ? -11.689 -4.326 10.760 1.00 91.69 118 GLY A N 1
ATOM 965 C CA . GLY A 1 118 ? -12.564 -4.638 11.888 1.00 91.69 118 GLY A CA 1
ATOM 966 C C . GLY A 1 118 ? -12.916 -3.428 12.762 1.00 91.69 118 GLY A C 1
ATOM 967 O O . GLY A 1 118 ? -13.905 -3.490 13.491 1.00 91.69 118 GLY A O 1
ATOM 968 N N . MET A 1 119 ? -12.146 -2.334 12.696 1.00 92.12 119 MET A N 1
ATOM 969 C CA . MET A 1 119 ? -12.382 -1.124 13.499 1.00 92.12 119 MET A CA 1
ATOM 970 C C . MET A 1 119 ? -13.485 -0.237 12.914 1.00 92.12 119 MET A C 1
ATOM 972 O O . MET A 1 119 ? -14.330 0.258 13.658 1.00 92.12 119 MET A O 1
ATOM 976 N N . ASP A 1 120 ? -13.474 -0.021 11.597 1.00 90.56 120 ASP A N 1
ATOM 977 C CA . ASP A 1 120 ? -14.490 0.762 10.886 1.00 90.56 120 ASP A CA 1
ATOM 978 C C . ASP A 1 120 ? -14.617 0.272 9.428 1.00 90.56 120 ASP A C 1
ATOM 980 O O . ASP A 1 120 ? -13.635 0.326 8.676 1.00 90.56 120 ASP A O 1
ATOM 984 N N . PRO A 1 121 ? -15.817 -0.151 8.978 1.00 89.44 121 PRO A N 1
ATOM 985 C CA . PRO A 1 121 ? -16.055 -0.544 7.589 1.00 89.44 121 PRO A CA 1
ATOM 986 C C . PRO A 1 121 ? -15.695 0.533 6.555 1.00 89.44 121 PRO A C 1
ATOM 988 O O . PRO A 1 121 ? -15.393 0.199 5.409 1.00 89.44 121 PRO A O 1
ATOM 991 N N . HIS A 1 122 ? -15.696 1.819 6.926 1.00 90.06 122 HIS A N 1
ATOM 992 C CA . HIS A 1 122 ? -15.279 2.908 6.040 1.00 90.06 122 HIS A CA 1
ATOM 993 C C . HIS A 1 122 ? -13.832 2.745 5.545 1.00 90.06 122 HIS A C 1
ATOM 995 O O . HIS A 1 122 ? -13.526 3.117 4.409 1.00 90.06 122 HIS A O 1
ATOM 1001 N N . TYR A 1 123 ? -12.950 2.144 6.349 1.00 92.31 123 TYR A N 1
ATOM 1002 C CA . TYR A 1 123 ? -11.549 1.938 5.976 1.00 92.31 123 TYR A CA 1
ATOM 1003 C C . TYR A 1 123 ? -11.377 0.952 4.818 1.00 92.31 123 TYR A C 1
ATOM 1005 O O . TYR A 1 123 ? -10.445 1.113 4.032 1.00 92.31 123 TYR A O 1
ATOM 1013 N N . ILE A 1 124 ? -12.316 0.020 4.629 1.00 93.62 124 ILE A N 1
ATOM 1014 C CA . ILE A 1 124 ? -12.351 -0.863 3.452 1.00 93.62 124 ILE A CA 1
ATOM 1015 C C . ILE A 1 124 ? -12.567 -0.032 2.180 1.00 93.62 124 ILE A C 1
ATOM 1017 O O . ILE A 1 124 ? -11.870 -0.209 1.184 1.00 93.62 124 ILE A O 1
ATOM 1021 N N . THR A 1 125 ? -13.505 0.919 2.215 1.00 88.56 125 THR A N 1
ATOM 1022 C CA . THR A 1 125 ? -13.798 1.795 1.071 1.00 88.56 125 THR A CA 1
ATOM 1023 C C . THR A 1 125 ? -12.610 2.691 0.729 1.00 88.56 125 THR A C 1
ATOM 1025 O O . THR A 1 125 ? -12.266 2.833 -0.446 1.00 88.56 125 THR A O 1
ATOM 1028 N N . VAL A 1 126 ? -11.962 3.275 1.742 1.00 88.25 126 VAL A N 1
ATOM 1029 C CA . VAL A 1 126 ? -10.762 4.106 1.546 1.00 88.25 126 VAL A CA 1
ATOM 1030 C C . VAL A 1 126 ? -9.631 3.276 0.939 1.00 88.25 126 VAL A C 1
ATOM 1032 O O . VAL A 1 126 ? -9.026 3.701 -0.041 1.00 88.25 126 VAL A O 1
ATOM 1035 N N . TYR A 1 127 ? -9.397 2.072 1.461 1.00 92.69 127 TYR A N 1
ATOM 1036 C CA . TYR A 1 127 ? -8.395 1.151 0.930 1.00 92.69 127 TYR A CA 1
ATOM 1037 C C . TYR A 1 127 ? -8.652 0.796 -0.541 1.00 92.69 127 TYR A C 1
ATOM 1039 O O . TYR A 1 127 ? -7.779 0.989 -1.382 1.00 92.69 127 TYR A O 1
ATOM 1047 N N . HIS A 1 128 ? -9.872 0.370 -0.885 1.00 89.44 128 HIS A N 1
ATOM 1048 C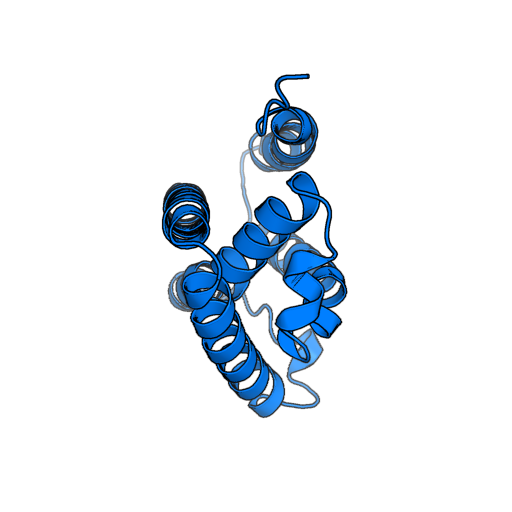 CA . HIS A 1 128 ? -10.225 0.054 -2.274 1.00 89.44 128 HIS A CA 1
ATOM 1049 C C . HIS A 1 128 ? -10.050 1.246 -3.220 1.00 89.44 128 HIS A C 1
ATOM 1051 O O . HIS A 1 128 ? -9.672 1.056 -4.375 1.00 89.44 128 HIS A O 1
ATOM 1057 N N . THR A 1 129 ? -10.296 2.467 -2.739 1.00 86.88 129 THR A N 1
ATOM 1058 C CA . THR A 1 129 ? -10.081 3.688 -3.528 1.00 86.88 129 THR A CA 1
ATOM 1059 C C . THR A 1 129 ? -8.601 3.860 -3.873 1.00 86.88 129 THR A C 1
ATOM 1061 O O . THR A 1 129 ? -8.270 4.159 -5.020 1.00 86.88 129 THR A O 1
ATOM 1064 N N . TRP A 1 130 ? -7.702 3.595 -2.921 1.00 89.75 130 TRP A N 1
ATOM 1065 C CA . TRP A 1 130 ? -6.262 3.584 -3.181 1.00 89.75 130 TRP A CA 1
ATOM 1066 C C . TRP A 1 130 ? -5.845 2.477 -4.149 1.00 89.75 130 TRP A C 1
ATOM 1068 O O . TRP A 1 130 ? -5.091 2.753 -5.078 1.00 89.75 130 TRP A O 1
ATOM 1078 N N . CYS A 1 131 ? -6.364 1.253 -4.005 1.00 88.06 131 CYS A N 1
ATOM 1079 C CA . CYS A 1 131 ? -6.063 0.162 -4.942 1.00 88.06 131 CYS A CA 1
ATOM 1080 C C . CYS A 1 131 ? -6.473 0.512 -6.381 1.00 88.06 131 CYS A C 1
ATOM 1082 O O . CYS A 1 131 ? -5.714 0.270 -7.319 1.00 88.06 131 CYS A O 1
ATOM 1084 N N . GLN A 1 132 ? -7.660 1.104 -6.563 1.00 82.12 132 GLN A N 1
ATOM 1085 C CA . GLN A 1 132 ? -8.142 1.551 -7.875 1.00 82.12 132 GLN A CA 1
ATOM 1086 C C . GLN A 1 132 ? -7.254 2.644 -8.464 1.00 82.12 132 GLN A C 1
ATOM 1088 O O . GLN A 1 132 ? -6.917 2.587 -9.644 1.00 82.12 132 GLN A O 1
ATOM 1093 N N . PHE A 1 133 ? -6.858 3.610 -7.638 1.00 82.12 133 PHE A N 1
ATOM 1094 C CA . PHE A 1 133 ? -5.929 4.657 -8.034 1.00 82.12 133 PHE A CA 1
ATOM 1095 C C . PHE A 1 133 ? -4.590 4.072 -8.501 1.00 82.12 133 PHE A C 1
ATOM 1097 O O . PHE A 1 133 ? -4.170 4.350 -9.620 1.00 82.12 133 PHE A O 1
ATOM 1104 N N . TYR A 1 134 ? -3.965 3.201 -7.707 1.00 80.19 134 TYR A N 1
ATOM 1105 C CA . TYR A 1 134 ? -2.695 2.575 -8.076 1.00 80.19 134 TYR A CA 1
ATOM 1106 C C . TYR A 1 134 ? -2.797 1.708 -9.333 1.00 80.19 134 TYR A C 1
ATOM 1108 O O . TYR A 1 134 ? -1.884 1.704 -10.143 1.00 80.19 134 TYR A O 1
ATOM 1116 N N . SER A 1 135 ? -3.921 1.019 -9.533 1.00 76.88 135 SER A N 1
ATOM 1117 C CA . SER A 1 135 ? -4.152 0.203 -10.735 1.00 76.88 135 SER A CA 1
ATOM 1118 C C . SER A 1 135 ? -4.350 1.031 -12.013 1.00 76.88 135 SER A C 1
ATOM 1120 O O . SER A 1 135 ? -4.395 0.462 -13.100 1.00 76.88 135 SER A O 1
ATOM 1122 N N . SER A 1 136 ? -4.549 2.348 -11.890 1.00 72.12 136 SER A N 1
ATOM 1123 C CA . SER A 1 136 ? -4.682 3.266 -13.029 1.00 72.12 136 SER A CA 1
ATOM 1124 C C . SER A 1 136 ? -3.364 3.919 -13.458 1.00 72.12 136 SER A C 1
ATOM 1126 O O . SER A 1 136 ? -3.357 4.619 -14.473 1.00 72.12 136 SER A O 1
ATOM 1128 N N . LEU A 1 137 ? -2.294 3.711 -12.681 1.00 69.88 137 LEU A N 1
ATOM 1129 C CA . LEU A 1 137 ? -0.927 4.140 -12.989 1.00 69.88 137 LEU A CA 1
ATOM 1130 C C . LEU A 1 137 ? -0.258 3.142 -13.942 1.00 69.88 137 LEU A C 1
ATOM 1132 O O . LEU A 1 137 ? 0.465 3.617 -14.845 1.00 69.88 137 LEU A O 1
#

Foldseek 3Di:
DDDDLCPCVVVVVVVVVVVVPDPPDPDPVVVLVVLLVLVVVLCVLCVVCLVPLVCLVVDDPSSNLVNLLSLLCLQPQVVVVCVVCVSNCSCPVVVVDDPPVSVVSNVSSVVSLVVNCVVDVVSVVSNVVSNVVSVVD

Sequence (137 aa):
MHFDPFSILPAAQNLMESILQPPDAFTTEVFQDWTLLMTLDGMNFIKDISENPASFMQLSPAHRNLCLGWFAFFYDYLPHTVDLYPGVKPFILLSRENHNFLTEFCQSLRQCLQEIFGMDPHYITVYHTWCQFYSSL

Radius of gyration: 15.57 Å; chains: 1; bounding box: 38×35×42 Å

Secondary structure (DSSP, 8-state):
----GGGGHHHHHHHHHHHHS-SS---HHHHHHHHHHHHHHHHHHHHHHHH-GGGGGGS-HHHHHHHHHHHHIIIIIHHHHHHH-TT--TTTTTTTT-HHHHHHHHHHHHHHHHHHHHH-THHHHHHHHHHHHHTT-

Organism: Taenia asiatica (NCBI:txid60517)

pLDDT: mean 70.18, std 18.11, range [34.19, 94.5]